Protein AF-A0A6B3HP58-F1 (afdb_monomer)

Solvent-accessible surface area (backbone atoms only — not comparable to full-atom values): 4175 Å² total; per-residue (Å²): 136,89,63,82,63,83,77,84,68,88,49,97,60,42,70,62,52,60,67,74,28,62,35,41,72,44,54,57,43,54,66,74,55,20,54,51,50,19,67,67,75,65,49,54,69,70,59,27,69,42,33,53,69,43,52,90,95,42,65,52,75,44,70,39,84,82,129

pLDDT: mean 80.97, std 15.76, range [41.72, 96.31]

Mean predicted aligned error: 6.66 Å

Structure (mmCIF, N/CA/C/O backbone):
data_AF-A0A6B3HP58-F1
#
_entry.id   AF-A0A6B3HP58-F1
#
loop_
_atom_site.group_PDB
_atom_site.id
_atom_site.type_symbol
_atom_site.label_atom_id
_atom_site.label_alt_id
_atom_site.label_comp_id
_atom_site.label_asym_id
_atom_site.label_entity_id
_atom_site.label_seq_id
_atom_site.pdbx_PDB_ins_code
_atom_site.Cartn_x
_atom_site.Cartn_y
_atom_site.Cartn_z
_atom_site.occupancy
_atom_site.B_iso_or_equiv
_atom_site.auth_seq_id
_atom_site.auth_comp_id
_atom_site.auth_asym_id
_atom_site.auth_atom_id
_atom_site.pdbx_PDB_model_num
ATOM 1 N N . GLN A 1 1 ? -22.333 -2.371 5.706 1.00 41.72 1 GLN A N 1
ATOM 2 C CA . GLN A 1 1 ? -21.973 -0.961 5.442 1.00 41.72 1 GLN A CA 1
ATOM 3 C C . GLN A 1 1 ? -20.471 -0.929 5.212 1.00 41.72 1 GLN A C 1
ATOM 5 O O . GLN A 1 1 ? -19.746 -1.306 6.120 1.00 41.72 1 GLN A O 1
ATOM 10 N N . SER A 1 2 ? -20.009 -0.597 4.005 1.00 44.66 2 SER A N 1
ATOM 11 C CA . SER A 1 2 ? -18.579 -0.643 3.662 1.00 44.66 2 SER A CA 1
ATOM 12 C C . SER A 1 2 ? -17.953 0.729 3.898 1.00 44.66 2 SER A C 1
ATOM 14 O O . SER A 1 2 ? -18.400 1.714 3.317 1.00 44.66 2 SER A O 1
ATOM 16 N N . VAL A 1 3 ? -16.960 0.804 4.783 1.00 57.66 3 VAL A N 1
ATOM 17 C CA . VAL A 1 3 ? -16.219 2.039 5.078 1.00 57.66 3 VAL A CA 1
ATOM 18 C C . VAL A 1 3 ? -14.919 2.019 4.280 1.00 57.66 3 VAL A C 1
ATOM 20 O O . VAL A 1 3 ? -14.165 1.052 4.356 1.00 57.66 3 VAL A O 1
ATOM 23 N N . LEU A 1 4 ? -14.671 3.085 3.517 1.00 48.44 4 LEU A N 1
ATOM 24 C CA . LEU A 1 4 ? -13.424 3.316 2.794 1.00 48.44 4 LEU A CA 1
ATOM 25 C C . LEU A 1 4 ? -12.581 4.329 3.575 1.00 48.44 4 LEU A C 1
ATOM 27 O O . LEU A 1 4 ? -13.020 5.460 3.785 1.00 48.44 4 LEU A O 1
ATOM 31 N N . THR A 1 5 ? -11.376 3.945 3.996 1.00 61.69 5 THR A N 1
ATOM 32 C CA . THR A 1 5 ? -10.442 4.850 4.680 1.00 61.69 5 THR A CA 1
ATOM 33 C C . THR A 1 5 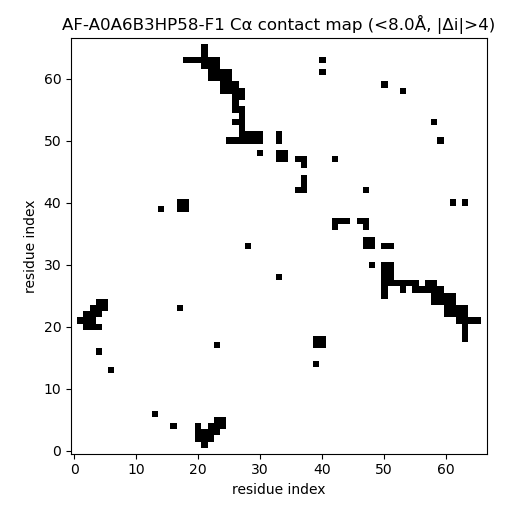? -9.308 5.241 3.734 1.00 61.69 5 THR A C 1
ATOM 35 O O . THR A 1 5 ? -8.479 4.414 3.366 1.00 61.69 5 THR A O 1
ATOM 38 N N . LEU A 1 6 ? -9.283 6.519 3.341 1.00 52.28 6 LEU A N 1
ATOM 39 C CA . LEU A 1 6 ? -8.220 7.133 2.544 1.00 52.28 6 LEU A CA 1
ATOM 40 C C . LEU A 1 6 ? -7.239 7.840 3.494 1.00 52.28 6 LEU A C 1
ATOM 42 O O . LEU A 1 6 ? -7.645 8.741 4.226 1.00 52.28 6 LEU A O 1
ATOM 46 N N . LEU A 1 7 ? -5.967 7.439 3.499 1.00 56.16 7 LEU A N 1
ATOM 47 C CA . LEU A 1 7 ? -4.933 8.063 4.332 1.00 56.16 7 LEU A CA 1
ATOM 48 C C . LEU A 1 7 ? -3.996 8.907 3.457 1.00 56.16 7 LEU A C 1
ATOM 50 O O . LEU A 1 7 ? -3.145 8.340 2.774 1.00 56.16 7 LEU A O 1
ATOM 54 N N . PRO A 1 8 ? -4.120 10.245 3.450 1.00 46.69 8 PRO A N 1
ATOM 55 C CA . PRO A 1 8 ? -3.072 11.098 2.915 1.00 46.69 8 PRO A CA 1
ATOM 56 C C . PRO A 1 8 ? -1.917 11.146 3.918 1.00 46.69 8 PRO A C 1
ATOM 58 O O . PRO A 1 8 ? -2.128 11.507 5.075 1.00 46.69 8 PRO A O 1
ATOM 61 N N . TYR A 1 9 ? -0.704 10.830 3.453 1.00 52.00 9 TYR A N 1
ATOM 62 C CA . TYR A 1 9 ? 0.518 10.771 4.262 1.00 52.00 9 TYR A CA 1
ATOM 63 C C . TYR A 1 9 ? 0.480 9.691 5.361 1.00 52.00 9 TYR A C 1
ATOM 65 O O . TYR A 1 9 ? -0.479 9.564 6.124 1.00 52.00 9 TYR A O 1
ATOM 73 N N . LEU A 1 10 ? 1.559 8.913 5.494 1.00 52.62 10 LEU A N 1
ATOM 74 C CA . LEU A 1 10 ? 1.745 7.975 6.608 1.00 52.62 10 LEU A CA 1
ATOM 75 C C . LEU A 1 10 ? 1.996 8.757 7.912 1.00 52.62 10 LEU A C 1
ATOM 77 O O . LEU A 1 10 ? 3.104 8.849 8.427 1.00 52.62 10 LEU A O 1
ATOM 81 N N . SER A 1 11 ? 0.933 9.360 8.440 1.00 58.25 11 SER A N 1
ATOM 82 C CA . SER A 1 11 ? 0.839 9.853 9.812 1.00 58.25 11 SER A CA 1
ATOM 83 C C . SER A 1 11 ? 1.121 8.702 10.798 1.00 58.25 11 SER A C 1
ATOM 85 O O . SER A 1 11 ? 0.825 7.549 10.469 1.00 58.25 11 SER A O 1
ATOM 87 N N . PRO A 1 12 ? 1.614 8.961 12.028 1.00 61.78 12 PRO A N 1
ATOM 88 C CA . PRO A 1 12 ? 1.927 7.921 13.021 1.00 61.78 12 PRO A CA 1
ATOM 89 C C . PRO A 1 12 ? 0.797 6.914 13.308 1.00 61.78 12 PRO A C 1
ATOM 91 O O . PRO A 1 12 ? 1.047 5.818 13.806 1.00 61.78 12 PRO A O 1
ATOM 94 N N . VAL A 1 13 ? -0.456 7.268 13.003 1.00 67.62 13 VAL A N 1
ATOM 95 C CA . VAL A 1 13 ? -1.636 6.409 13.204 1.00 67.62 13 VAL A CA 1
ATOM 96 C C . VAL A 1 13 ? -1.956 5.482 12.025 1.00 67.62 13 VAL A C 1
ATOM 98 O O . VAL A 1 13 ? -2.753 4.554 12.189 1.00 67.62 13 VAL A O 1
ATOM 101 N N . ALA A 1 14 ? -1.343 5.688 10.855 1.00 72.75 14 ALA A N 1
ATOM 102 C CA . ALA A 1 14 ? -1.661 4.964 9.625 1.00 72.75 14 ALA A CA 1
ATOM 103 C C . ALA A 1 14 ? -1.595 3.430 9.763 1.00 72.75 14 ALA A C 1
ATOM 105 O O . ALA A 1 14 ? -2.551 2.769 9.351 1.00 72.75 14 ALA A O 1
ATOM 106 N N . PRO A 1 15 ? -0.588 2.831 10.436 1.00 78.44 15 PRO A N 1
ATOM 107 C CA . PRO A 1 15 ? -0.531 1.378 10.588 1.00 78.44 15 PRO A CA 1
ATOM 108 C C . PRO A 1 15 ? -1.735 0.793 11.333 1.00 78.44 15 PRO A C 1
ATO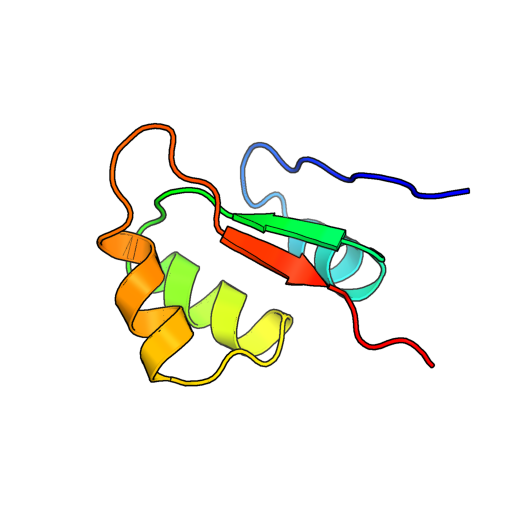M 110 O O . PRO A 1 15 ? -2.181 -0.310 11.021 1.00 78.44 15 PRO A O 1
ATOM 113 N N . ARG A 1 16 ? -2.275 1.509 12.330 1.00 80.19 16 ARG A N 1
ATOM 114 C CA . ARG A 1 16 ? -3.436 1.036 13.097 1.00 80.19 16 ARG A CA 1
ATOM 115 C C . ARG A 1 16 ? -4.703 1.082 12.248 1.00 80.19 16 ARG A C 1
ATOM 117 O O . ARG A 1 16 ? -5.457 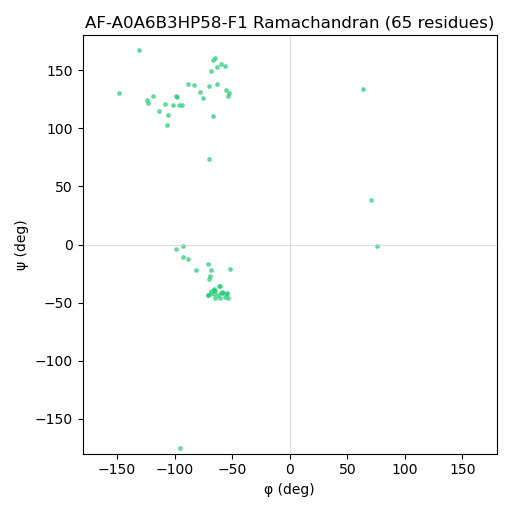0.117 12.259 1.00 80.19 16 ARG A O 1
ATOM 124 N N . LEU A 1 17 ? -4.894 2.168 11.503 1.00 77.12 17 LEU A N 1
ATOM 125 C CA . LEU A 1 17 ? -6.056 2.356 10.633 1.00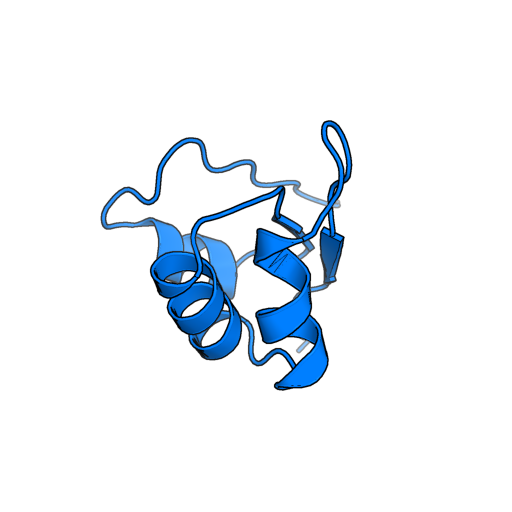 77.12 17 LEU A CA 1
ATOM 126 C C . LEU A 1 17 ? -6.068 1.349 9.482 1.00 77.12 17 LEU A C 1
ATOM 128 O O . LEU A 1 17 ? -7.102 0.745 9.213 1.00 77.12 17 LEU A O 1
ATOM 132 N N . MET A 1 18 ? -4.915 1.099 8.861 1.00 79.88 18 MET A N 1
ATOM 133 C CA . MET A 1 18 ? -4.772 0.094 7.803 1.00 79.88 18 MET A CA 1
ATOM 134 C C . MET A 1 18 ? -5.166 -1.309 8.279 1.00 79.88 18 MET A C 1
ATOM 136 O O . MET A 1 18 ? -5.861 -2.021 7.566 1.00 79.88 18 MET A O 1
ATOM 140 N N . ARG A 1 19 ? -4.783 -1.690 9.504 1.00 80.31 19 ARG A N 1
ATOM 141 C CA . ARG A 1 19 ? -5.126 -3.004 10.079 1.00 80.31 19 ARG A CA 1
ATOM 142 C C . ARG A 1 19 ? -6.603 -3.155 10.432 1.00 80.31 19 ARG A C 1
ATOM 144 O O . ARG A 1 19 ? -7.100 -4.271 10.428 1.00 80.31 19 ARG A O 1
ATOM 151 N N . SER A 1 20 ? -7.285 -2.065 10.784 1.00 80.94 20 SER A N 1
ATOM 152 C CA . SER A 1 20 ? -8.705 -2.087 11.160 1.00 80.94 20 SER A CA 1
ATOM 153 C C . SER A 1 20 ? -9.658 -1.828 9.990 1.00 80.94 20 SER A C 1
ATOM 155 O O . SER A 1 20 ? -10.867 -1.771 10.199 1.00 80.94 20 SER A O 1
ATOM 157 N N . SER A 1 21 ? -9.137 -1.591 8.785 1.00 80.69 21 SER A N 1
ATOM 158 C CA . SER A 1 21 ? -9.947 -1.239 7.618 1.00 80.69 21 SER A CA 1
ATOM 159 C C . SER A 1 21 ? -10.419 -2.485 6.878 1.00 80.69 21 SER A C 1
ATOM 161 O O . SER A 1 21 ? -9.641 -3.403 6.637 1.00 80.69 21 SER A O 1
ATOM 163 N N . ALA A 1 22 ? -11.683 -2.480 6.450 1.00 84.69 22 ALA A N 1
ATOM 164 C CA . ALA A 1 22 ? -12.220 -3.527 5.580 1.00 84.69 22 ALA A CA 1
ATOM 165 C C . ALA A 1 22 ? -11.620 -3.467 4.162 1.00 84.69 22 ALA A C 1
ATOM 167 O O . ALA A 1 22 ? -11.543 -4.479 3.473 1.00 84.69 22 ALA A O 1
ATOM 168 N N . LEU A 1 23 ? -11.188 -2.281 3.724 1.00 85.88 23 LEU A N 1
ATOM 169 C CA . LEU A 1 23 ? -10.591 -2.053 2.415 1.00 85.88 23 LEU A CA 1
ATOM 170 C C . LEU A 1 23 ? -9.557 -0.926 2.499 1.00 85.88 23 LEU A C 1
ATOM 172 O O . LEU A 1 23 ? -9.859 0.153 3.013 1.00 85.88 23 LEU A O 1
ATOM 176 N N . VAL A 1 24 ? -8.359 -1.167 1.969 1.00 87.69 24 VAL A N 1
ATOM 177 C CA . VAL A 1 24 ? -7.260 -0.194 1.906 1.00 87.69 24 VAL A CA 1
ATOM 178 C C . VAL A 1 24 ? -6.895 0.064 0.445 1.00 87.69 24 VAL A C 1
ATOM 180 O O . VAL A 1 24 ? -6.655 -0.878 -0.309 1.00 87.69 24 VAL A O 1
ATOM 183 N N . GLY A 1 25 ? -6.863 1.338 0.046 1.00 89.19 25 GLY A N 1
ATOM 184 C CA . GLY A 1 25 ? -6.400 1.773 -1.275 1.00 89.19 25 GLY A CA 1
ATOM 185 C C . GLY A 1 25 ? -4.958 2.275 -1.216 1.00 89.19 25 GLY A C 1
ATOM 186 O O . GLY A 1 25 ? -4.643 3.137 -0.396 1.00 89.19 25 GLY A O 1
ATOM 187 N N . ILE A 1 26 ? -4.091 1.749 -2.079 1.00 90.12 26 ILE A N 1
ATOM 188 C CA . ILE A 1 26 ? -2.661 2.076 -2.147 1.00 90.12 26 ILE A CA 1
ATOM 189 C C . ILE A 1 26 ? -2.344 2.565 -3.560 1.00 90.12 26 ILE A C 1
ATOM 191 O O . ILE A 1 26 ? -2.576 1.850 -4.530 1.00 90.12 26 ILE A O 1
ATOM 195 N N . GLN A 1 27 ? -1.817 3.778 -3.683 1.00 92.31 27 GLN A N 1
ATOM 196 C CA . GLN A 1 27 ? -1.292 4.303 -4.949 1.00 92.31 27 GLN A CA 1
ATOM 197 C C . GLN A 1 27 ? 0.220 4.068 -5.030 1.00 92.31 27 GLN A C 1
ATOM 199 O O . GLN A 1 27 ? 0.796 3.427 -4.150 1.00 92.31 27 GLN A O 1
ATOM 204 N N . ARG A 1 28 ? 0.877 4.579 -6.077 1.00 93.25 28 ARG A N 1
ATOM 205 C CA . ARG A 1 28 ? 2.339 4.541 -6.167 1.00 93.25 28 ARG A CA 1
ATOM 206 C C . ARG A 1 28 ? 2.963 5.153 -4.904 1.00 93.25 28 ARG A C 1
ATOM 208 O O . ARG A 1 28 ? 2.626 6.271 -4.522 1.00 93.25 28 ARG A O 1
ATOM 215 N N . VAL A 1 29 ? 3.876 4.414 -4.287 1.00 92.12 29 VAL A N 1
ATOM 216 C CA . VAL A 1 29 ? 4.616 4.794 -3.072 1.00 92.12 29 VAL A CA 1
ATOM 217 C C . VAL A 1 29 ? 6.111 4.561 -3.280 1.00 92.12 29 VAL A C 1
ATOM 219 O O . VAL A 1 29 ? 6.515 3.906 -4.244 1.00 92.12 29 VAL A O 1
ATOM 222 N N . SER A 1 30 ? 6.950 5.084 -2.391 1.00 92.56 30 SER A N 1
ATOM 223 C CA . SER A 1 30 ? 8.385 4.780 -2.415 1.00 92.56 30 SER A CA 1
ATOM 224 C C . SER A 1 30 ? 8.671 3.302 -2.072 1.00 92.56 30 SER A C 1
ATOM 226 O O . SER A 1 30 ? 7.844 2.651 -1.425 1.00 92.56 30 SER A O 1
ATOM 228 N N . PRO A 1 31 ? 9.838 2.745 -2.459 1.00 93.69 31 PRO A N 1
ATOM 229 C CA . PRO A 1 31 ? 10.226 1.379 -2.089 1.00 93.69 31 PRO A CA 1
ATOM 230 C C . PRO A 1 31 ? 10.198 1.111 -0.575 1.00 93.69 31 PRO A C 1
ATOM 232 O O . PRO A 1 31 ? 9.671 0.088 -0.142 1.00 93.69 31 PRO A O 1
ATOM 235 N N . ASP A 1 32 ? 10.676 2.058 0.236 1.00 92.19 32 ASP A N 1
ATOM 236 C CA . ASP A 1 32 ? 10.699 1.922 1.698 1.00 92.19 32 ASP A CA 1
ATOM 237 C C . ASP A 1 32 ? 9.283 1.880 2.298 1.00 92.19 32 ASP A C 1
ATOM 239 O O . ASP A 1 32 ? 9.007 1.126 3.238 1.00 92.19 32 ASP A O 1
ATOM 243 N N . GLU A 1 33 ? 8.358 2.674 1.752 1.00 89.94 33 GLU A N 1
ATOM 244 C CA . GLU A 1 33 ? 6.945 2.641 2.138 1.00 89.94 33 GLU A CA 1
ATOM 245 C C . GLU A 1 33 ? 6.280 1.337 1.694 1.00 89.94 33 GLU A C 1
ATOM 247 O O . GLU A 1 33 ? 5.514 0.753 2.461 1.00 89.94 33 GLU A O 1
ATOM 252 N N . ALA A 1 34 ? 6.597 0.845 0.494 1.00 93.50 34 ALA A N 1
ATOM 253 C CA . ALA A 1 34 ? 6.065 -0.407 -0.030 1.00 93.50 34 ALA A CA 1
ATOM 254 C C . ALA A 1 34 ? 6.417 -1.601 0.867 1.00 93.50 34 ALA A C 1
ATOM 256 O O . ALA A 1 34 ? 5.553 -2.430 1.166 1.00 93.50 34 ALA A O 1
ATOM 257 N N . GLU A 1 35 ? 7.650 -1.657 1.373 1.00 93.00 35 GLU A N 1
ATOM 258 C CA . GLU A 1 35 ? 8.046 -2.674 2.343 1.00 93.00 35 GLU A CA 1
ATOM 259 C C . GLU A 1 35 ? 7.246 -2.584 3.651 1.00 93.00 35 GLU A C 1
ATOM 261 O O . GLU A 1 35 ? 6.817 -3.601 4.207 1.00 93.00 35 GLU A O 1
ATOM 266 N N . GLN A 1 36 ? 7.039 -1.370 4.171 1.00 91.19 36 GLN A N 1
ATOM 267 C CA . GLN A 1 36 ? 6.265 -1.158 5.396 1.00 91.19 36 GLN A CA 1
ATOM 268 C C . GLN A 1 36 ? 4.800 -1.559 5.205 1.00 91.19 36 GLN A C 1
ATOM 270 O O . GLN A 1 36 ? 4.249 -2.280 6.040 1.00 91.19 36 GLN A O 1
ATOM 275 N N . ILE A 1 37 ? 4.190 -1.144 4.095 1.00 90.88 37 ILE A N 1
ATOM 276 C CA . ILE A 1 37 ? 2.815 -1.481 3.714 1.00 90.88 37 ILE A CA 1
ATOM 277 C C . ILE A 1 37 ? 2.665 -2.996 3.562 1.00 90.88 37 ILE A C 1
ATOM 279 O O . ILE A 1 37 ? 1.738 -3.572 4.136 1.00 90.88 37 ILE A O 1
ATOM 283 N N . GLY A 1 38 ? 3.607 -3.652 2.878 1.00 92.44 38 GLY A N 1
ATOM 284 C CA . GLY A 1 38 ? 3.631 -5.104 2.716 1.00 92.44 38 GLY A CA 1
ATOM 285 C C . GLY A 1 38 ? 3.631 -5.840 4.054 1.00 92.44 38 GLY A C 1
ATOM 286 O O . GLY A 1 38 ? 2.817 -6.740 4.264 1.00 92.44 38 GLY A O 1
ATOM 287 N N . ARG A 1 39 ? 4.457 -5.396 5.010 1.00 91.50 39 ARG A N 1
ATOM 288 C CA . ARG A 1 39 ? 4.476 -5.950 6.377 1.00 91.50 39 ARG A CA 1
ATOM 289 C C . ARG A 1 39 ? 3.180 -5.690 7.150 1.00 91.50 39 ARG A C 1
ATOM 291 O O . ARG A 1 39 ? 2.747 -6.555 7.906 1.00 91.50 39 ARG A O 1
ATOM 298 N N . ILE A 1 40 ? 2.573 -4.511 7.001 1.00 89.31 40 ILE A N 1
ATOM 299 C CA . ILE A 1 40 ? 1.354 -4.125 7.735 1.00 89.31 40 ILE A CA 1
ATOM 300 C C . ILE A 1 40 ? 0.132 -4.905 7.242 1.00 89.31 40 ILE A C 1
ATOM 302 O O . ILE A 1 40 ? -0.658 -5.358 8.070 1.00 89.31 40 ILE A O 1
ATOM 306 N N . LEU A 1 41 ? -0.018 -5.047 5.925 1.00 89.75 41 LEU A N 1
ATOM 307 C CA . LEU A 1 41 ? -1.178 -5.681 5.292 1.00 89.75 41 LEU A CA 1
ATOM 308 C C . LEU A 1 41 ? -0.982 -7.182 5.037 1.00 89.75 41 LEU A C 1
ATOM 310 O O . LEU A 1 41 ? -1.945 -7.886 4.749 1.00 89.75 41 LEU A O 1
ATOM 314 N N . GLY A 1 42 ? 0.244 -7.691 5.189 1.00 91.56 42 GLY A N 1
ATOM 315 C CA . GLY A 1 42 ? 0.576 -9.087 4.914 1.00 91.56 42 GLY A CA 1
ATOM 316 C C . GLY A 1 42 ? 0.552 -9.415 3.422 1.00 91.56 42 GLY A C 1
ATOM 317 O O . GLY A 1 42 ? 0.084 -10.490 3.059 1.00 91.56 42 GLY A O 1
ATOM 318 N N . LEU A 1 43 ? 1.021 -8.488 2.583 1.00 92.12 43 LEU A N 1
ATOM 319 C CA . LEU A 1 43 ? 1.122 -8.690 1.137 1.00 92.12 43 LEU A CA 1
ATOM 320 C C . LEU A 1 43 ? 2.198 -9.728 0.809 1.00 92.12 43 LEU A C 1
ATOM 322 O O . LEU A 1 43 ? 3.219 -9.829 1.502 1.00 92.12 43 LEU A O 1
ATOM 326 N N . ALA A 1 44 ? 2.008 -10.463 -0.283 1.00 93.06 44 ALA A N 1
ATOM 327 C CA . ALA A 1 44 ? 3.069 -11.266 -0.861 1.00 93.06 44 ALA A CA 1
ATOM 328 C C . ALA A 1 44 ? 4.214 -10.358 -1.334 1.00 93.06 44 ALA A C 1
ATOM 330 O O . ALA A 1 44 ? 4.018 -9.208 -1.731 1.00 93.06 44 ALA A O 1
ATOM 331 N N . ARG A 1 45 ? 5.435 -10.901 -1.351 1.00 93.12 45 ARG A N 1
ATOM 332 C CA . ARG A 1 45 ? 6.631 -10.149 -1.753 1.00 93.12 45 ARG A CA 1
ATOM 333 C C . ARG A 1 45 ? 6.476 -9.488 -3.128 1.00 93.12 45 ARG A C 1
ATOM 335 O O . ARG A 1 45 ? 6.750 -8.300 -3.260 1.00 93.12 45 ARG A O 1
ATOM 342 N N . ALA A 1 46 ? 5.968 -10.234 -4.108 1.00 93.31 46 ALA A N 1
ATOM 343 C CA . ALA A 1 46 ? 5.744 -9.727 -5.459 1.00 93.31 46 ALA A CA 1
ATOM 344 C C . ALA A 1 46 ? 4.744 -8.555 -5.496 1.00 93.31 46 ALA A C 1
ATOM 346 O O . ALA A 1 46 ? 4.928 -7.618 -6.266 1.00 93.31 46 ALA A O 1
ATOM 347 N N . GLU A 1 47 ? 3.717 -8.571 -4.639 1.00 92.69 47 GLU A N 1
ATOM 348 C CA . GLU A 1 47 ? 2.742 -7.479 -4.543 1.00 92.69 47 GLU A CA 1
ATOM 349 C C . GLU A 1 47 ? 3.388 -6.225 -3.950 1.00 92.69 47 GLU A C 1
ATOM 351 O O . GLU A 1 47 ? 3.196 -5.135 -4.480 1.00 92.69 47 GLU A O 1
ATOM 356 N N . SER A 1 48 ? 4.212 -6.372 -2.903 1.00 94.75 48 SER A N 1
ATOM 357 C CA . SER A 1 48 ? 4.954 -5.240 -2.332 1.00 94.75 48 SER A CA 1
ATOM 358 C C . SER A 1 48 ? 5.981 -4.653 -3.307 1.00 94.75 48 SER A C 1
ATOM 360 O O . SER A 1 48 ? 6.082 -3.435 -3.420 1.00 94.75 48 SER A O 1
ATOM 362 N N . GLU A 1 49 ? 6.689 -5.491 -4.070 1.00 95.50 49 GLU A N 1
ATOM 363 C CA . GLU A 1 49 ? 7.680 -5.053 -5.066 1.00 95.50 49 GLU A CA 1
ATOM 364 C C . GLU A 1 49 ? 7.032 -4.344 -6.271 1.00 95.50 49 GLU A C 1
ATOM 366 O O . GLU A 1 49 ? 7.686 -3.550 -6.948 1.00 95.50 49 GLU A O 1
ATOM 371 N N . ALA A 1 50 ? 5.740 -4.575 -6.522 1.00 95.12 50 ALA A N 1
ATOM 372 C CA . ALA A 1 50 ? 4.991 -3.910 -7.584 1.00 95.12 50 ALA A CA 1
ATOM 373 C C . ALA A 1 50 ? 4.487 -2.504 -7.202 1.00 95.12 50 ALA A C 1
ATOM 375 O O . ALA A 1 50 ? 4.241 -1.685 -8.086 1.00 95.12 50 ALA A O 1
ATOM 376 N N . LEU A 1 51 ? 4.349 -2.178 -5.910 1.00 94.75 51 LEU A N 1
ATOM 377 C CA . LEU A 1 51 ? 3.776 -0.892 -5.473 1.00 94.75 51 LEU A CA 1
ATOM 378 C C . LEU A 1 51 ? 4.521 0.350 -6.007 1.00 94.75 51 LEU A C 1
ATOM 380 O O . LEU A 1 51 ? 3.853 1.290 -6.446 1.00 94.75 51 LEU A O 1
ATOM 384 N N . PRO A 1 52 ? 5.870 0.391 -6.047 1.00 96.31 52 PRO A N 1
ATOM 385 C CA . PRO A 1 52 ? 6.594 1.547 -6.584 1.00 96.31 52 PRO A CA 1
ATOM 386 C C . PRO A 1 52 ? 6.478 1.699 -8.107 1.00 96.31 52 PRO A C 1
ATOM 388 O O . PRO A 1 52 ? 6.773 2.767 -8.654 1.00 96.31 52 PRO A O 1
ATOM 391 N N . THR A 1 53 ? 6.060 0.639 -8.805 1.00 95.81 53 THR A N 1
ATOM 392 C CA . THR A 1 53 ? 5.959 0.600 -10.271 1.00 95.81 53 THR A CA 1
ATOM 393 C C . THR A 1 53 ? 4.540 0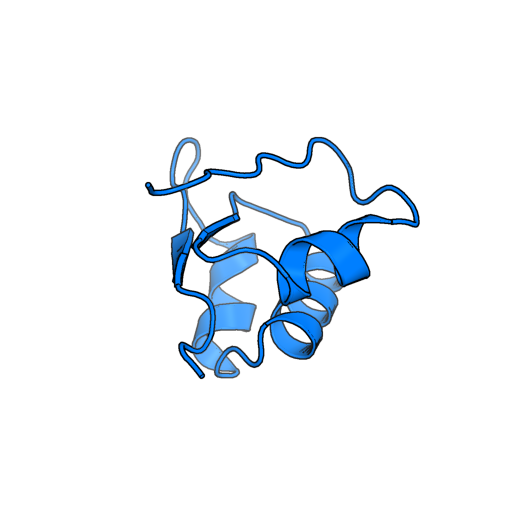.846 -10.781 1.00 95.81 53 THR A C 1
ATOM 395 O O . THR A 1 53 ? 4.352 0.967 -11.993 1.00 95.81 53 THR A O 1
ATOM 398 N N . LEU A 1 54 ? 3.555 0.982 -9.880 1.00 94.50 54 LEU A N 1
ATOM 399 C CA . LEU A 1 54 ? 2.180 1.337 -10.234 1.00 94.50 54 LEU A CA 1
ATOM 400 C C . LEU A 1 54 ? 2.160 2.603 -11.089 1.00 94.50 54 LEU A C 1
ATOM 402 O O . LEU A 1 54 ? 2.776 3.600 -10.730 1.00 94.50 54 LEU A O 1
ATOM 406 N N . ALA A 1 55 ? 1.441 2.569 -12.211 1.00 92.50 55 ALA A N 1
ATOM 407 C CA . ALA A 1 55 ? 1.279 3.740 -13.063 1.00 92.50 55 ALA A CA 1
ATOM 408 C C . ALA A 1 55 ? 0.503 4.859 -12.345 1.00 92.50 55 ALA A C 1
ATOM 410 O O . ALA A 1 55 ? -0.213 4.629 -11.368 1.00 92.50 55 ALA A O 1
ATOM 411 N N . ASP A 1 56 ? 0.629 6.086 -12.845 1.00 88.25 56 ASP A N 1
ATOM 412 C CA . ASP A 1 56 ? -0.060 7.227 -12.246 1.00 88.25 56 ASP A CA 1
ATOM 413 C C . ASP A 1 56 ? -1.581 7.057 -12.342 1.00 88.25 56 ASP A C 1
ATOM 415 O O . ASP A 1 56 ? -2.112 6.597 -13.353 1.00 88.25 56 ASP A O 1
ATOM 419 N N . GLY A 1 57 ? -2.284 7.398 -11.259 1.00 84.12 57 GLY A N 1
ATOM 420 C CA . GLY A 1 57 ? -3.732 7.203 -11.145 1.00 84.12 57 GLY A CA 1
ATOM 421 C C . GLY A 1 57 ? -4.173 5.754 -10.893 1.00 84.12 57 GLY A C 1
ATOM 422 O O . GLY A 1 57 ? -5.368 5.516 -10.718 1.00 84.12 57 GLY A O 1
ATOM 423 N N . VAL A 1 58 ? -3.252 4.785 -10.827 1.00 90.06 58 VAL A N 1
ATOM 424 C CA . VAL A 1 58 ? -3.572 3.398 -10.457 1.00 90.06 58 VAL A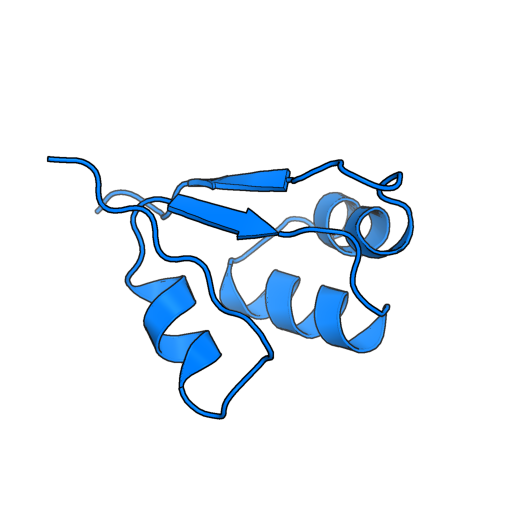 CA 1
ATOM 425 C C . VAL A 1 58 ? -3.617 3.254 -8.939 1.00 90.06 58 VAL A C 1
ATOM 427 O O . VAL A 1 58 ? -2.758 3.759 -8.220 1.00 90.06 58 VAL A O 1
ATOM 430 N N . THR A 1 59 ? -4.626 2.533 -8.447 1.00 89.94 59 THR A N 1
ATOM 431 C CA . THR A 1 59 ? -4.763 2.168 -7.032 1.00 89.94 59 THR A CA 1
ATOM 432 C C . THR A 1 59 ? -4.875 0.653 -6.900 1.00 89.94 59 THR A C 1
ATOM 434 O O . THR A 1 59 ? -5.767 0.046 -7.492 1.00 89.94 59 THR A O 1
ATOM 437 N N . LEU A 1 60 ? -3.992 0.050 -6.105 1.00 89.06 60 LEU A N 1
ATOM 438 C CA . LEU A 1 60 ? -4.155 -1.309 -5.608 1.00 89.06 60 LEU A CA 1
ATOM 439 C C . LEU A 1 60 ? -5.155 -1.298 -4.451 1.00 89.06 60 LEU A C 1
ATOM 441 O O . LEU A 1 60 ? -5.020 -0.519 -3.507 1.00 89.06 60 LEU A O 1
ATOM 445 N N . TRP A 1 61 ? -6.128 -2.197 -4.510 1.00 90.12 61 TRP A N 1
ATOM 446 C CA . TRP A 1 61 ? -7.133 -2.372 -3.473 1.00 90.12 61 TRP A CA 1
ATOM 447 C C . TRP A 1 61 ? -6.877 -3.667 -2.718 1.00 90.12 61 TRP A C 1
ATOM 449 O O . TRP A 1 61 ? -6.887 -4.744 -3.308 1.00 90.12 61 TRP A O 1
ATOM 459 N N . VAL A 1 62 ? -6.663 -3.553 -1.411 1.00 88.88 62 VAL A N 1
ATOM 460 C CA . VAL A 1 62 ? -6.404 -4.689 -0.526 1.00 88.88 62 VAL A CA 1
ATOM 461 C C . VAL A 1 62 ? -7.574 -4.809 0.436 1.00 88.88 62 VAL A C 1
ATOM 463 O O . VAL A 1 62 ? -7.818 -3.907 1.241 1.00 88.88 62 VAL A O 1
ATOM 466 N N . ALA A 1 63 ? -8.318 -5.908 0.334 1.00 86.06 63 ALA A N 1
ATOM 467 C CA . ALA A 1 63 ? -9.340 -6.235 1.317 1.00 86.06 63 ALA A CA 1
ATOM 468 C C . ALA A 1 63 ? -8.663 -6.622 2.640 1.00 86.06 63 ALA A C 1
ATOM 470 O O . ALA A 1 63 ? -7.672 -7.357 2.649 1.00 86.06 63 ALA A O 1
ATOM 471 N N . GLY A 1 64 ? -9.188 -6.115 3.755 1.00 76.94 64 GLY A N 1
ATOM 472 C CA . GLY A 1 64 ? -8.789 -6.583 5.078 1.00 76.94 64 GLY A CA 1
ATOM 473 C C . GLY A 1 64 ? -9.087 -8.077 5.216 1.00 76.94 64 GLY A C 1
ATOM 474 O O . GLY A 1 64 ? -9.959 -8.608 4.528 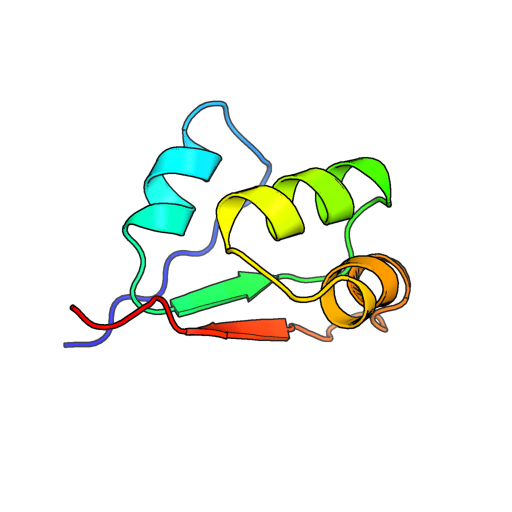1.00 76.94 64 GLY A O 1
ATOM 475 N N . ARG A 1 65 ? -8.368 -8.778 6.098 1.00 69.25 65 ARG A N 1
ATOM 476 C CA . ARG A 1 65 ? -8.758 -10.152 6.434 1.00 69.25 65 ARG A CA 1
ATOM 477 C C . ARG A 1 65 ? -10.089 -10.081 7.176 1.00 69.25 65 ARG A C 1
ATOM 479 O O . ARG A 1 65 ? -10.118 -9.572 8.295 1.00 69.25 65 ARG A O 1
ATOM 486 N N . ASP A 1 66 ? -11.159 -10.551 6.542 1.00 58.25 66 ASP A N 1
ATOM 487 C CA . ASP A 1 66 ? -12.404 -10.851 7.246 1.00 58.25 66 ASP A CA 1
ATOM 488 C C . ASP A 1 66 ? -12.078 -11.825 8.388 1.00 58.25 66 ASP A C 1
ATOM 490 O O . ASP A 1 66 ? -11.301 -12.770 8.206 1.00 58.25 66 ASP A O 1
ATOM 494 N N . HIS A 1 67 ? -12.601 -11.524 9.574 1.00 51.88 67 HIS A N 1
ATOM 495 C CA . HIS A 1 67 ? -12.528 -12.402 10.739 1.00 51.88 67 HIS A CA 1
ATOM 496 C C . HIS A 1 67 ? -13.536 -13.541 10.607 1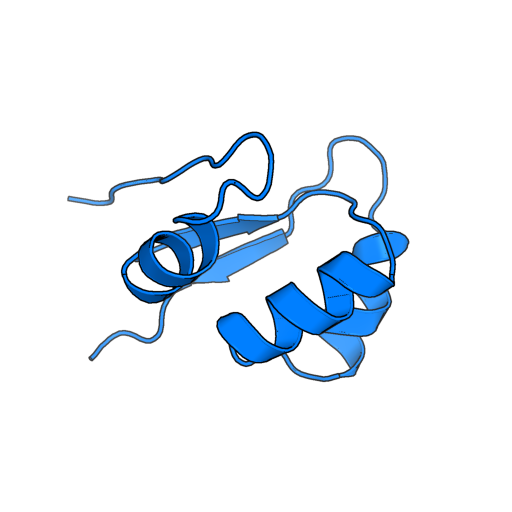.00 51.88 67 HIS A C 1
ATOM 498 O O . HIS A 1 67 ? -14.700 -13.248 10.253 1.00 51.88 67 HIS A O 1
#

Secondary structure (DSSP, 8-state):
-PPPB--SS--TTHHHHHHH-SEEEE-S--HHHHHHHHHHHT--HHHHHHGGGPPTT--EEEE----

Radius of gyration: 11.35 Å; Cα contacts (8 Å, |Δi|>4): 87; chains: 1; bounding box: 33×24×26 Å

Foldseek 3Di:
DADEDDDDDPDVCVLVCLQPHQKYKAAADDLVVLVVNCVSQVNDPVNSVCRNVHDPPDIDMRGHPDD

Sequence (67 aa):
QSVLTLLPYLSPVAPRLMRSSALVGIQRVSPDEAEQIGRILGLARAESEALPTLADGVTLWVAGRDH

Nearest PDB structures (foldseek):
  4ag5-assembly2_B  TM=8.173E-01  e=1.162E-01  Thermoanaerobacter pseudethanolicus
  4ag6-assembly2_B  TM=7.902E-01  e=5.240E-01  Thermoanaerobacter pseudethanolicus
  4ag6-assembly1_A  TM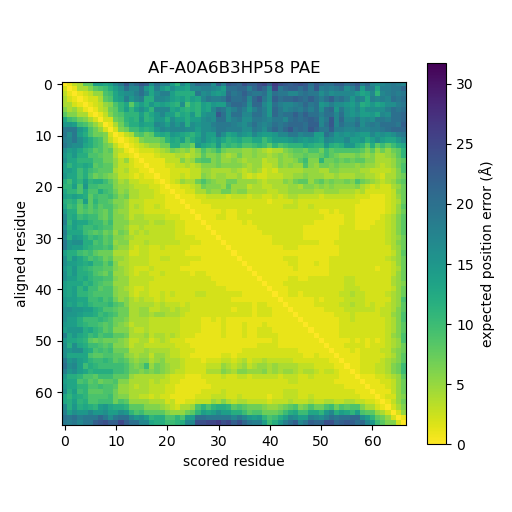=7.819E-01  e=5.611E-01  Thermoanaerobacter pseudethanolicus
  8cre-assembly1_P0  TM=3.039E-01  e=7.566E+00  Candida albicans